Protein AF-A0A4U2ZVA0-F1 (afdb_monomer)

Radius of gyration: 19.08 Å; Cα contacts (8 Å, |Δi|>4): 22; chains: 1; bounding box: 45×22×50 Å

Mean predicted aligned error: 10.51 Å

Solvent-accessible surface area (backbone atoms only — not comparable to full-atom values): 5890 Å² total; per-residue (Å²): 118,66,69,58,51,53,55,62,50,47,57,58,50,50,55,52,51,53,52,43,48,75,72,65,54,61,65,68,58,57,52,52,51,52,52,54,53,52,46,56,65,53,48,52,59,53,54,52,49,53,52,50,50,55,53,50,40,57,73,44,46,89,80,36,90,64,58,68,68,69,50,64,58,62,52,50,53,50,50,54,55,51,52,52,51,50,53,53,51,52,54,52,50,48,49,68,79,51,64,81,85,124

Foldseek 3Di:
DLVVCVVVVVVVVLVVVVVVVVVPPDPVVSLVVVLVVLCVSLVVVLVVVVVVLVVVLVVCCVPDDPSCVPVVVVNVVVVVVSVVVSVVVSVVVCCVSDPPPD

Organism: Bacillus mycoides (NCBI:txid1405)

Structure (mmCIF, N/CA/C/O backbone):
data_AF-A0A4U2ZVA0-F1
#
_entry.id   AF-A0A4U2ZVA0-F1
#
loop_
_atom_site.group_PDB
_atom_site.id
_atom_site.type_symbol
_atom_site.label_atom_id
_atom_site.label_alt_id
_atom_site.label_comp_id
_atom_site.label_asym_id
_atom_site.label_entity_id
_atom_site.label_seq_id
_atom_site.pdbx_PDB_ins_code
_atom_site.Cartn_x
_atom_site.Cartn_y
_atom_site.Cartn_z
_atom_site.occupancy
_atom_site.B_iso_or_equiv
_atom_site.auth_seq_id
_atom_site.auth_comp_id
_atom_site.auth_asym_id
_atom_site.auth_atom_id
_atom_site.pdbx_PDB_model_num
ATOM 1 N N . CYS A 1 1 ? 10.510 -0.353 9.978 1.00 44.09 1 CYS A N 1
ATOM 2 C CA . CYS A 1 1 ? 9.866 0.600 10.916 1.00 44.09 1 CYS A CA 1
ATOM 3 C C . CYS A 1 1 ? 8.414 0.992 10.592 1.00 44.09 1 CYS A C 1
ATOM 5 O O . CYS A 1 1 ? 7.780 1.578 11.460 1.00 44.09 1 CYS A O 1
ATOM 7 N N . LEU A 1 2 ? 7.846 0.666 9.418 1.00 43.53 2 LEU A N 1
ATOM 8 C CA . LEU A 1 2 ? 6.453 1.026 9.090 1.00 43.53 2 LEU A CA 1
ATOM 9 C C . LEU A 1 2 ? 5.428 0.245 9.937 1.00 43.53 2 LEU A C 1
ATOM 11 O O . LEU A 1 2 ? 4.575 0.843 10.579 1.00 43.53 2 LEU A O 1
ATOM 15 N N . MET A 1 3 ? 5.592 -1.079 10.038 1.00 48.56 3 MET A N 1
ATOM 16 C CA . MET A 1 3 ? 4.725 -1.967 10.830 1.00 48.56 3 MET A CA 1
ATOM 17 C C . MET A 1 3 ? 4.631 -1.560 12.313 1.00 48.56 3 MET A C 1
ATOM 19 O O . MET A 1 3 ? 3.561 -1.633 12.908 1.00 48.56 3 MET A O 1
ATOM 23 N N . PHE A 1 4 ? 5.725 -1.053 12.893 1.00 43.62 4 PHE A N 1
ATOM 24 C CA . PHE A 1 4 ? 5.762 -0.599 14.287 1.00 43.62 4 PHE A CA 1
ATOM 25 C C . PHE A 1 4 ? 4.993 0.716 14.504 1.00 43.62 4 PHE A C 1
ATOM 27 O O . PHE A 1 4 ? 4.380 0.893 15.551 1.00 43.62 4 PHE A O 1
ATOM 34 N N . LYS A 1 5 ? 4.940 1.615 13.506 1.00 51.88 5 LYS A N 1
ATOM 35 C CA . LYS A 1 5 ? 4.059 2.798 13.537 1.00 51.88 5 LYS A CA 1
ATOM 36 C C . LYS A 1 5 ? 2.585 2.420 13.395 1.00 51.88 5 LYS A C 1
ATOM 38 O O . LYS A 1 5 ? 1.755 3.017 14.071 1.00 51.88 5 LYS A O 1
ATOM 43 N N . ILE A 1 6 ? 2.280 1.411 12.577 1.00 51.72 6 ILE A N 1
ATOM 44 C CA . ILE A 1 6 ? 0.915 0.891 12.430 1.00 51.72 6 ILE A CA 1
ATOM 45 C C . ILE A 1 6 ? 0.452 0.284 13.760 1.00 51.72 6 ILE A C 1
ATOM 47 O O . ILE A 1 6 ? -0.628 0.627 14.207 1.00 51.72 6 ILE A O 1
ATOM 51 N N . LEU A 1 7 ? 1.280 -0.513 14.451 1.00 51.78 7 LEU A N 1
ATOM 52 C CA . LEU A 1 7 ? 0.932 -1.078 15.767 1.00 51.78 7 LEU A CA 1
ATOM 53 C C . LEU A 1 7 ? 0.910 -0.041 16.907 1.00 51.78 7 LEU A C 1
ATOM 55 O O . LEU A 1 7 ? 0.009 -0.065 17.743 1.00 51.78 7 LEU A O 1
ATOM 59 N N . SER A 1 8 ? 1.892 0.863 16.965 1.00 50.22 8 SER A N 1
ATOM 60 C CA . SER A 1 8 ? 2.023 1.834 18.062 1.00 50.22 8 SER A CA 1
ATOM 61 C C . SER A 1 8 ? 0.998 2.977 17.967 1.00 50.22 8 SER A C 1
ATOM 63 O O . SER A 1 8 ? 0.508 3.440 18.997 1.00 50.22 8 SER A O 1
ATOM 65 N N . GLY A 1 9 ? 0.614 3.388 16.750 1.00 53.72 9 GLY A N 1
ATOM 66 C CA 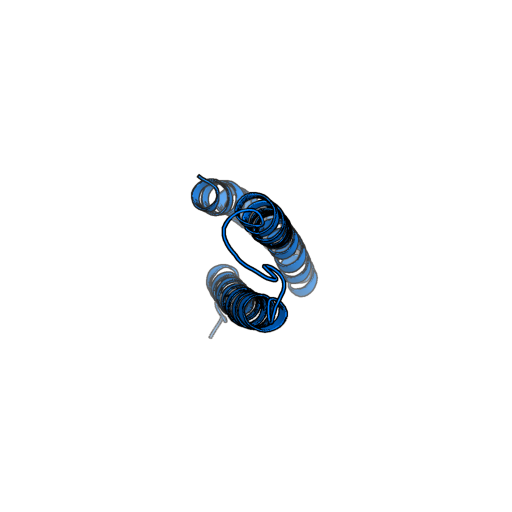. GLY A 1 9 ? -0.474 4.345 16.502 1.00 53.72 9 GLY A CA 1
ATOM 67 C C . GLY A 1 9 ? -1.863 3.719 16.658 1.00 53.72 9 GLY A C 1
ATOM 68 O O . GLY A 1 9 ? -2.696 4.260 17.385 1.00 53.72 9 GLY A O 1
ATOM 69 N N . ALA A 1 10 ? -2.068 2.517 16.100 1.00 54.06 10 ALA A N 1
ATOM 70 C CA . ALA A 1 10 ? -3.313 1.756 16.235 1.00 54.06 10 ALA A CA 1
ATOM 71 C C . ALA A 1 10 ? -3.739 1.567 17.691 1.00 54.06 10 ALA A C 1
ATOM 73 O O . ALA A 1 10 ? -4.917 1.686 18.000 1.00 54.06 10 ALA A O 1
ATOM 74 N N . SER A 1 11 ? -2.797 1.303 18.601 1.00 51.78 11 SER A N 1
ATOM 75 C CA . SER A 1 11 ? -3.112 1.070 20.014 1.00 51.78 11 SER A CA 1
ATOM 76 C C . SER A 1 11 ? -3.711 2.308 20.708 1.00 51.78 11 SER A C 1
ATOM 78 O O . SER A 1 11 ? -4.629 2.184 21.517 1.00 51.78 11 SER A O 1
ATOM 80 N N . LYS A 1 12 ? -3.279 3.526 20.339 1.00 53.34 12 LYS A N 1
ATOM 81 C CA . LYS A 1 12 ? -3.875 4.783 20.835 1.00 53.34 12 LYS A CA 1
ATOM 82 C C . LYS A 1 12 ? -5.252 5.054 20.226 1.00 53.34 12 LYS A C 1
ATOM 84 O O . LYS A 1 12 ? -6.160 5.476 20.946 1.00 53.34 12 LYS A O 1
ATOM 89 N N . ASP A 1 13 ? -5.429 4.777 18.936 1.00 56.94 13 ASP A N 1
ATOM 90 C CA . ASP A 1 13 ? -6.716 4.984 18.268 1.00 56.94 13 ASP A CA 1
ATOM 91 C C . ASP A 1 13 ? -7.757 3.933 18.659 1.00 56.94 13 ASP A C 1
ATOM 93 O O . ASP A 1 13 ? -8.931 4.272 18.783 1.00 56.94 13 ASP A O 1
ATOM 97 N N . ILE A 1 14 ? -7.352 2.699 18.980 1.00 60.81 14 ILE A N 1
ATOM 98 C CA . ILE A 1 14 ? -8.232 1.662 19.545 1.00 60.81 14 ILE A CA 1
ATOM 99 C C . ILE A 1 14 ? -8.855 2.139 20.862 1.00 60.81 14 ILE A C 1
ATOM 101 O O . ILE A 1 14 ? -10.069 2.023 21.031 1.00 60.81 14 ILE A O 1
ATOM 105 N N . ILE A 1 15 ? -8.071 2.740 21.764 1.00 57.69 15 ILE A N 1
ATOM 106 C CA . ILE A 1 15 ? -8.578 3.277 23.040 1.00 57.69 15 ILE A CA 1
ATOM 107 C C . ILE A 1 15 ? -9.576 4.419 22.784 1.00 57.69 15 ILE A C 1
ATOM 109 O O . ILE A 1 15 ? -10.644 4.469 23.396 1.00 57.69 15 ILE A O 1
ATOM 113 N N . ARG A 1 16 ? -9.289 5.312 21.828 1.00 61.34 16 ARG A N 1
ATOM 114 C CA . ARG A 1 16 ? -10.183 6.425 21.465 1.00 61.34 16 ARG A CA 1
ATOM 115 C C . ARG A 1 16 ? -11.480 5.949 20.815 1.00 61.34 16 ARG A C 1
ATOM 117 O O . ARG A 1 16 ? -12.556 6.450 21.134 1.00 61.34 16 ARG A O 1
ATOM 124 N N . TYR A 1 17 ? -11.394 4.954 19.943 1.00 61.06 17 TYR A N 1
ATOM 125 C CA . TYR A 1 17 ? -12.545 4.332 19.304 1.00 61.06 17 TYR A CA 1
ATOM 126 C C . TYR A 1 17 ? -13.397 3.531 20.299 1.00 61.06 17 TYR A C 1
ATOM 128 O O . TYR A 1 17 ? -14.624 3.592 20.230 1.00 61.06 17 TYR A O 1
ATOM 136 N N . GLN A 1 18 ? -12.790 2.875 21.291 1.00 61.06 18 GLN A N 1
ATOM 137 C CA . GLN A 1 18 ? -13.520 2.264 22.406 1.00 61.06 18 GLN A CA 1
ATOM 138 C C . GLN A 1 18 ? -14.240 3.306 23.275 1.00 61.06 18 GLN A C 1
ATOM 140 O O . GLN A 1 18 ? -15.379 3.067 23.677 1.00 61.06 18 GLN A O 1
ATOM 145 N N . MET A 1 19 ? -13.636 4.476 23.517 1.00 64.62 19 MET A N 1
ATOM 146 C CA . MET A 1 19 ? -14.311 5.590 24.199 1.00 64.62 19 MET A CA 1
ATOM 147 C C . MET A 1 19 ? -15.493 6.131 23.381 1.00 64.62 19 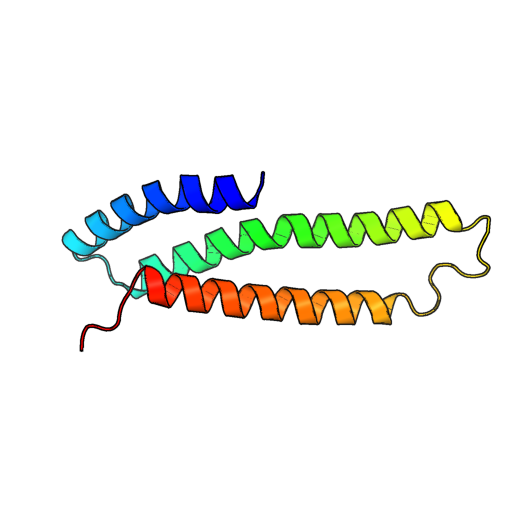MET A C 1
ATOM 149 O O . MET A 1 19 ? -16.583 6.281 23.922 1.00 64.62 19 MET A O 1
ATOM 153 N N . LEU A 1 20 ? -15.331 6.335 22.069 1.00 62.34 20 LEU A N 1
ATOM 154 C CA . LEU A 1 20 ? -16.425 6.755 21.177 1.00 62.34 20 LEU A CA 1
ATOM 155 C C . LEU A 1 20 ? -17.557 5.718 21.109 1.00 62.34 20 LEU A C 1
ATOM 157 O O . LEU A 1 20 ? -18.728 6.092 21.044 1.00 62.34 20 LEU A O 1
ATOM 161 N N . ARG A 1 21 ? -17.232 4.420 21.187 1.00 63.66 21 ARG A N 1
ATOM 162 C CA . ARG A 1 21 ? -18.231 3.347 21.284 1.00 63.66 21 ARG A CA 1
ATOM 163 C C . ARG A 1 21 ? -19.024 3.423 22.591 1.00 63.66 21 ARG A C 1
ATOM 165 O O . ARG A 1 21 ? -20.238 3.270 22.555 1.00 63.66 21 ARG A O 1
ATOM 172 N N . LYS A 1 22 ? -18.373 3.737 23.718 1.00 64.00 22 LYS A N 1
ATOM 173 C CA . LYS A 1 22 ? -19.051 3.979 25.009 1.00 64.00 22 LYS A CA 1
ATOM 174 C C . LYS A 1 22 ? -19.958 5.220 25.002 1.00 64.00 22 LYS A C 1
ATOM 176 O O . LYS A 1 22 ? -20.869 5.288 25.814 1.00 64.00 22 LYS A O 1
ATOM 181 N N . ILE A 1 23 ? -19.734 6.163 24.083 1.00 71.12 23 ILE A N 1
ATOM 182 C CA . ILE A 1 23 ? -20.541 7.387 23.902 1.00 71.12 23 ILE A CA 1
ATOM 183 C C . ILE A 1 23 ? -21.698 7.167 22.893 1.00 71.12 23 ILE A C 1
ATOM 185 O O . ILE A 1 23 ? -22.516 8.054 22.676 1.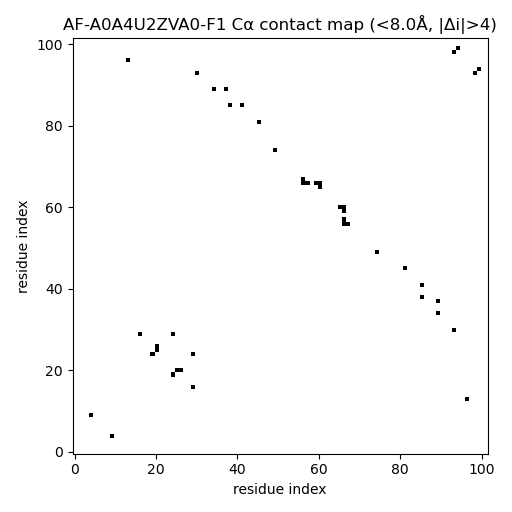00 71.12 23 ILE A O 1
ATOM 189 N N . GLY A 1 24 ? -21.818 5.973 22.293 1.00 67.44 24 GLY A N 1
ATOM 190 C CA . GLY A 1 24 ? -22.938 5.608 21.411 1.00 67.44 24 GLY A CA 1
ATOM 191 C C . GLY A 1 24 ? -22.720 5.897 19.921 1.00 67.44 24 GLY A C 1
ATOM 192 O O . GLY A 1 24 ? -23.670 5.866 19.138 1.00 67.44 24 GLY A O 1
ATOM 193 N N . VAL A 1 25 ? -21.483 6.166 19.487 1.00 68.56 25 VAL A N 1
ATOM 194 C CA . VAL A 1 25 ? -21.183 6.374 18.061 1.00 68.56 25 VAL A CA 1
ATOM 195 C C . VAL A 1 25 ? -21.388 5.074 17.274 1.00 68.56 25 VAL A C 1
ATOM 197 O O . VAL A 1 25 ? -20.896 4.010 17.656 1.00 68.56 25 VAL A O 1
ATOM 200 N N . ARG A 1 26 ? -22.087 5.170 16.133 1.00 66.19 26 ARG A N 1
ATOM 201 C CA . ARG A 1 26 ? -22.379 4.029 15.251 1.00 66.19 26 ARG A CA 1
ATOM 202 C C . ARG A 1 26 ? -21.103 3.323 14.799 1.00 66.19 26 ARG A C 1
ATOM 204 O O . ARG A 1 26 ? -20.213 3.921 14.194 1.00 66.19 26 ARG A O 1
ATOM 211 N N . TYR A 1 27 ? -21.093 2.012 15.010 1.00 64.31 27 TYR A N 1
ATOM 212 C CA . TYR A 1 27 ? -20.009 1.096 14.672 1.00 64.31 27 TYR A CA 1
ATOM 213 C C . TYR A 1 27 ? -19.499 1.236 13.216 1.00 64.31 27 TYR A C 1
ATOM 215 O O . TYR A 1 27 ? -18.294 1.234 12.946 1.00 64.31 27 TYR A O 1
ATOM 223 N N . GLU A 1 28 ? -20.403 1.444 12.264 1.00 65.31 28 GLU A N 1
ATOM 224 C CA . GLU A 1 28 ? -20.080 1.564 10.837 1.00 65.31 28 GLU A CA 1
ATOM 225 C C . GLU A 1 28 ? -19.153 2.751 10.528 1.00 65.31 28 GLU A C 1
ATOM 227 O O . GLU A 1 28 ? -18.262 2.635 9.684 1.00 65.31 28 GLU A O 1
ATOM 232 N N . LEU A 1 29 ? -19.309 3.875 11.239 1.00 65.06 29 LEU A N 1
ATOM 233 C CA . LEU A 1 29 ? -18.491 5.074 11.035 1.00 65.06 29 LEU A CA 1
ATOM 234 C C . LEU A 1 29 ? -17.057 4.869 11.526 1.00 65.06 29 LEU A C 1
ATOM 236 O O . LEU A 1 29 ? -16.115 5.249 10.832 1.00 65.06 29 LEU A O 1
ATOM 240 N N . LEU A 1 30 ? -16.888 4.204 12.673 1.00 64.69 30 LEU A N 1
ATOM 241 C CA . LEU A 1 30 ? -15.568 3.838 13.191 1.00 64.69 30 LEU A CA 1
ATOM 242 C C . LEU A 1 30 ? -14.828 2.924 12.210 1.00 64.69 30 LEU A C 1
ATOM 244 O O . LEU A 1 30 ? -13.672 3.159 11.861 1.00 64.69 30 LEU A O 1
ATOM 248 N N . THR A 1 31 ? -15.528 1.906 11.711 1.00 67.19 31 THR A N 1
ATOM 249 C CA . THR A 1 31 ? -14.963 0.924 10.778 1.00 67.19 31 THR A CA 1
ATOM 250 C C . THR A 1 31 ? -14.549 1.562 9.456 1.00 67.19 31 THR A C 1
ATOM 252 O O . THR A 1 31 ? -13.520 1.204 8.883 1.00 67.19 31 THR A O 1
ATOM 255 N N . LYS A 1 32 ? -15.341 2.523 8.966 1.00 71.00 32 LYS A N 1
ATOM 256 C CA . LYS A 1 32 ? -15.070 3.245 7.719 1.00 71.00 32 LYS A CA 1
ATOM 257 C C . LYS A 1 32 ? -13.836 4.139 7.834 1.00 71.00 32 LYS A C 1
ATOM 259 O O . LYS A 1 32 ? -13.038 4.182 6.898 1.00 71.00 32 LYS A O 1
ATOM 264 N N . SER A 1 33 ? -13.649 4.806 8.971 1.00 69.25 33 SER A N 1
ATOM 265 C CA . SER A 1 33 ? -12.455 5.620 9.224 1.00 69.25 33 SER A CA 1
ATOM 266 C C . SER A 1 33 ? -11.186 4.770 9.297 1.00 69.25 33 SER A C 1
ATOM 268 O O . SER A 1 33 ? -10.207 5.107 8.637 1.00 69.25 33 SER A O 1
ATOM 270 N N . ILE A 1 34 ? -11.233 3.617 9.976 1.00 69.06 34 ILE A N 1
ATOM 271 C CA . ILE A 1 34 ? -10.120 2.649 10.017 1.00 69.06 34 ILE A CA 1
ATOM 272 C C . ILE A 1 34 ? -9.760 2.155 8.609 1.00 69.06 34 ILE A C 1
ATOM 274 O O . ILE A 1 34 ? -8.588 2.103 8.245 1.00 69.06 34 ILE A O 1
ATOM 278 N N . TYR A 1 35 ? -10.766 1.831 7.789 1.00 71.38 35 TYR A N 1
ATOM 279 C CA . TYR A 1 35 ? -10.563 1.424 6.395 1.00 71.38 35 TYR A CA 1
ATOM 280 C C . TYR A 1 35 ? -9.802 2.484 5.596 1.00 71.38 35 TYR A C 1
ATOM 282 O O . TYR A 1 35 ? -8.889 2.154 4.841 1.00 71.38 35 TYR A O 1
ATOM 290 N N . LYS A 1 36 ? -10.190 3.752 5.765 1.00 74.56 36 LYS A N 1
ATOM 291 C CA . LYS A 1 36 ? -9.611 4.885 5.045 1.00 74.56 36 LYS A CA 1
ATOM 292 C C . LYS A 1 36 ? -8.172 5.136 5.485 1.00 74.56 36 LYS A C 1
ATOM 294 O O . LYS A 1 36 ? -7.304 5.321 4.640 1.00 74.56 36 LYS A O 1
ATOM 299 N N . GLU A 1 37 ? -7.915 5.090 6.785 1.00 72.56 37 GLU A N 1
ATOM 300 C CA . GLU A 1 37 ? -6.587 5.298 7.356 1.00 72.56 37 GLU A CA 1
ATOM 301 C C . GLU A 1 37 ? -5.605 4.192 6.953 1.00 72.56 37 GLU A C 1
ATOM 303 O O . GLU A 1 37 ? -4.528 4.483 6.430 1.00 72.56 37 GLU A O 1
ATOM 308 N N . LEU A 1 38 ? -6.011 2.922 7.070 1.00 74.06 38 LEU A N 1
ATOM 309 C CA . LEU A 1 38 ? -5.216 1.792 6.583 1.00 74.06 38 LEU A CA 1
ATOM 310 C C . LEU A 1 38 ? -4.973 1.891 5.074 1.00 74.06 38 LEU A C 1
ATOM 312 O O . LEU A 1 38 ? -3.859 1.651 4.622 1.00 74.06 38 LEU A O 1
ATOM 316 N N . LEU A 1 39 ? -5.971 2.296 4.284 1.00 77.00 39 LEU A N 1
ATOM 317 C CA . LEU A 1 39 ? -5.802 2.467 2.840 1.00 77.00 39 LEU A CA 1
ATOM 318 C C . LEU A 1 39 ? -4.702 3.483 2.520 1.00 77.00 39 LEU A C 1
ATOM 320 O O . LEU A 1 39 ? -3.839 3.180 1.704 1.00 77.00 39 LEU A O 1
ATOM 324 N N . PHE A 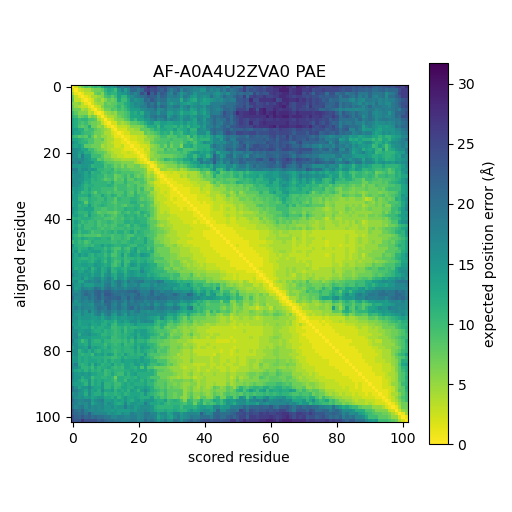1 40 ? -4.671 4.642 3.185 1.00 78.31 40 PHE A N 1
ATOM 325 C CA . PHE A 1 40 ? -3.606 5.631 2.974 1.00 78.31 40 PHE A CA 1
ATOM 326 C C . PHE A 1 40 ? -2.217 5.085 3.317 1.00 78.31 40 PHE A C 1
ATOM 328 O O . PHE A 1 40 ? -1.263 5.329 2.577 1.00 78.31 40 PHE A O 1
ATOM 335 N N . ILE A 1 41 ? -2.105 4.306 4.394 1.00 77.69 41 ILE A N 1
ATOM 336 C CA . ILE A 1 41 ? -0.836 3.700 4.818 1.00 77.69 41 ILE A CA 1
ATOM 337 C C . ILE A 1 41 ? -0.317 2.695 3.781 1.00 77.69 41 ILE A C 1
ATOM 339 O O . ILE A 1 41 ? 0.889 2.623 3.561 1.00 77.69 41 ILE A O 1
ATOM 343 N N . PHE A 1 42 ? -1.207 1.942 3.135 1.00 77.75 42 PHE A N 1
ATOM 344 C CA . PHE A 1 42 ? -0.859 0.986 2.079 1.00 77.75 42 PHE A CA 1
ATOM 345 C C . PHE A 1 42 ? -0.700 1.651 0.697 1.00 77.75 42 PHE A C 1
ATOM 347 O O . PHE A 1 42 ? 0.074 1.195 -0.138 1.00 77.75 42 PHE A O 1
ATOM 354 N N . LEU A 1 43 ? -1.363 2.774 0.432 1.00 83.62 43 LEU A N 1
ATOM 355 C CA . LEU A 1 43 ? -1.269 3.446 -0.865 1.00 83.62 43 LEU A CA 1
ATOM 356 C C . LEU A 1 43 ? 0.130 4.030 -1.120 1.00 83.62 43 LEU A C 1
ATOM 358 O O . LEU A 1 43 ? 0.665 3.906 -2.220 1.00 83.62 43 LEU A O 1
ATOM 362 N N . PHE A 1 44 ? 0.748 4.627 -0.098 1.00 85.69 44 PHE A N 1
ATOM 363 C CA . PHE A 1 44 ? 2.076 5.239 -0.215 1.00 85.69 44 PHE A CA 1
ATOM 364 C C . PHE A 1 44 ? 3.170 4.244 -0.652 1.00 85.69 44 PHE A C 1
ATOM 366 O O . PHE A 1 44 ? 3.836 4.502 -1.657 1.00 85.69 44 PHE A O 1
ATOM 373 N N . PRO A 1 45 ? 3.363 3.098 0.032 1.00 85.56 45 PRO A N 1
ATOM 374 C CA . PRO A 1 45 ? 4.340 2.094 -0.381 1.00 85.56 45 PRO A CA 1
ATOM 375 C C . PRO A 1 45 ? 4.070 1.520 -1.773 1.00 85.56 45 PRO A C 1
ATOM 377 O O . PRO A 1 45 ? 5.024 1.222 -2.487 1.00 85.56 45 PRO A O 1
ATOM 380 N N . ALA A 1 46 ? 2.803 1.386 -2.180 1.00 85.94 46 ALA A N 1
ATOM 381 C CA . ALA A 1 46 ? 2.459 0.912 -3.519 1.00 85.94 46 ALA A CA 1
ATOM 382 C C . ALA A 1 46 ? 2.958 1.873 -4.609 1.00 85.94 46 ALA A C 1
ATOM 384 O O . ALA A 1 46 ? 3.598 1.436 -5.565 1.00 85.94 46 ALA A O 1
ATOM 385 N N . ILE A 1 47 ? 2.737 3.181 -4.436 1.00 90.75 47 ILE A N 1
ATOM 386 C CA . ILE A 1 47 ? 3.225 4.211 -5.367 1.00 90.75 47 ILE A CA 1
ATOM 387 C C . ILE A 1 47 ? 4.755 4.200 -5.416 1.00 90.75 47 ILE A C 1
ATOM 389 O O . ILE A 1 47 ? 5.337 4.166 -6.498 1.00 90.75 47 ILE A O 1
ATOM 393 N N . VAL A 1 48 ? 5.411 4.176 -4.251 1.00 93.12 48 VAL A N 1
ATOM 394 C CA . VAL A 1 48 ? 6.880 4.136 -4.169 1.00 93.12 48 VAL A CA 1
ATOM 395 C C . VAL A 1 48 ? 7.436 2.888 -4.854 1.00 93.12 48 VAL A C 1
ATOM 397 O O . VAL A 1 48 ? 8.410 2.994 -5.591 1.00 93.12 48 VAL A O 1
ATOM 400 N N . GLY A 1 49 ? 6.807 1.725 -4.669 1.00 90.38 49 GLY A N 1
ATOM 401 C CA . GLY A 1 49 ? 7.206 0.478 -5.321 1.00 90.38 49 GLY A CA 1
ATOM 402 C C . GLY A 1 49 ? 7.119 0.550 -6.846 1.00 90.38 49 GLY A C 1
ATOM 403 O O . GLY A 1 49 ? 8.067 0.167 -7.527 1.00 90.38 49 GLY A O 1
ATOM 404 N N . ILE A 1 50 ? 6.029 1.100 -7.391 1.00 89.81 50 ILE A N 1
ATOM 405 C CA . ILE A 1 50 ? 5.863 1.278 -8.844 1.00 89.81 50 ILE A CA 1
ATOM 406 C C . ILE A 1 50 ? 6.938 2.221 -9.394 1.00 89.81 50 ILE A C 1
ATOM 408 O O . ILE A 1 50 ? 7.611 1.884 -10.368 1.00 89.81 50 ILE A O 1
ATOM 412 N N . THR A 1 51 ? 7.151 3.369 -8.746 1.00 92.56 51 THR A N 1
ATOM 413 C CA . THR A 1 51 ? 8.201 4.319 -9.139 1.00 92.56 51 THR A CA 1
ATOM 414 C C . THR A 1 51 ? 9.582 3.675 -9.078 1.00 92.56 51 THR A C 1
ATOM 416 O O . THR A 1 51 ? 10.379 3.848 -9.996 1.00 92.56 51 THR A O 1
ATOM 419 N N . HIS A 1 52 ? 9.859 2.885 -8.040 1.00 91.56 52 HIS A N 1
ATOM 420 C CA . HIS A 1 52 ? 11.129 2.182 -7.887 1.00 91.56 52 HIS A CA 1
ATOM 421 C C . HIS A 1 52 ? 11.379 1.188 -9.029 1.00 91.56 52 HIS A C 1
ATOM 423 O O . HIS A 1 52 ? 12.494 1.111 -9.537 1.00 91.56 52 HIS A O 1
ATOM 429 N N . VAL A 1 53 ? 10.356 0.447 -9.470 1.00 88.75 53 VAL A N 1
ATOM 430 C CA . VAL A 1 53 ? 10.475 -0.466 -10.620 1.00 88.75 53 VAL A CA 1
ATOM 431 C C . VAL A 1 53 ? 10.741 0.313 -11.909 1.00 88.75 53 VAL A C 1
ATOM 433 O O . VAL A 1 53 ? 11.644 -0.053 -12.653 1.00 88.75 53 VAL A O 1
ATOM 436 N N . LEU A 1 54 ? 10.019 1.408 -12.160 1.00 89.12 54 LEU A N 1
ATOM 437 C CA . LEU A 1 54 ? 10.213 2.230 -13.362 1.00 89.12 54 LEU A CA 1
ATOM 438 C C . LEU A 1 54 ? 11.619 2.840 -13.431 1.00 89.12 54 LEU A C 1
ATOM 440 O O . LEU A 1 54 ? 12.281 2.751 -14.463 1.00 89.12 54 LEU A O 1
ATOM 444 N N . VAL A 1 55 ? 12.091 3.421 -12.325 1.00 90.25 55 VAL A N 1
ATOM 445 C CA . VAL A 1 55 ? 13.445 3.987 -12.231 1.00 90.25 55 VAL A CA 1
ATOM 446 C C . VAL A 1 55 ? 14.497 2.888 -12.366 1.00 90.25 55 VAL A C 1
ATOM 448 O O . VAL A 1 55 ? 15.458 3.061 -13.110 1.00 90.25 55 VAL A O 1
ATOM 451 N N . GLY A 1 56 ? 14.290 1.736 -11.721 1.00 88.12 56 GLY A N 1
ATOM 452 C CA . GLY A 1 56 ? 15.177 0.582 -11.846 1.00 88.12 56 GLY A CA 1
ATOM 453 C C . GLY A 1 56 ? 15.328 0.133 -13.298 1.00 88.12 56 GLY A C 1
ATOM 454 O O . GLY A 1 56 ? 16.447 0.035 -13.790 1.00 88.12 56 GLY A O 1
ATOM 455 N N . MET A 1 57 ? 14.222 -0.056 -14.023 1.00 86.69 57 MET A N 1
ATOM 456 C CA . MET A 1 57 ? 14.267 -0.463 -15.435 1.00 86.69 57 MET A CA 1
ATOM 457 C C . MET A 1 57 ? 14.944 0.580 -16.332 1.00 86.69 57 MET A C 1
ATOM 459 O O . MET A 1 57 ? 15.642 0.205 -17.272 1.00 86.69 57 MET A O 1
ATOM 463 N N . ASN A 1 58 ? 14.786 1.873 -16.033 1.00 85.88 58 ASN A N 1
ATOM 464 C CA . ASN A 1 58 ? 15.505 2.938 -16.732 1.00 85.88 58 ASN A CA 1
ATOM 465 C C . ASN A 1 58 ? 17.025 2.820 -16.525 1.00 85.88 58 ASN A C 1
ATOM 467 O O . ASN A 1 58 ? 17.778 2.873 -17.489 1.00 85.88 58 ASN A O 1
ATOM 471 N N . MET A 1 59 ? 17.480 2.552 -15.297 1.00 86.31 59 MET A N 1
ATOM 472 C CA . MET A 1 59 ? 18.909 2.391 -15.000 1.00 86.31 59 MET A CA 1
ATOM 473 C C . MET A 1 59 ? 19.556 1.191 -15.704 1.00 86.31 59 MET A C 1
ATOM 475 O O . MET A 1 59 ? 20.749 1.235 -15.979 1.00 86.31 59 MET A O 1
ATOM 479 N N . PHE A 1 60 ? 18.801 0.133 -16.012 1.00 83.00 60 PHE A N 1
ATOM 480 C CA . PHE A 1 60 ? 19.308 -1.052 -16.720 1.00 83.00 60 PHE A CA 1
ATOM 481 C C . PHE A 1 60 ? 19.139 -0.984 -18.245 1.00 83.00 60 PHE A C 1
ATOM 483 O O . PHE A 1 60 ? 19.471 -1.949 -18.938 1.00 83.00 60 PHE A O 1
ATOM 490 N N . SER A 1 61 ? 18.680 0.145 -18.799 1.00 81.06 61 SER A N 1
ATOM 491 C CA . SER A 1 61 ? 18.469 0.293 -20.247 1.00 81.06 61 SER A CA 1
ATOM 492 C C . SER A 1 61 ? 19.753 0.206 -21.075 1.00 81.06 61 SER A C 1
ATOM 494 O O . SER A 1 61 ? 19.676 0.038 -22.285 1.00 81.06 61 SER A O 1
ATOM 496 N N . PHE A 1 62 ? 20.927 0.337 -20.448 1.00 81.56 62 PHE A N 1
ATOM 497 C CA . PHE A 1 62 ? 22.221 0.170 -21.117 1.00 81.56 62 PHE A CA 1
ATOM 498 C C . PHE A 1 62 ? 22.621 -1.302 -21.309 1.00 81.56 62 PHE A C 1
ATOM 500 O O . PHE A 1 62 ? 23.529 -1.584 -22.084 1.00 81.56 62 PHE A O 1
ATOM 507 N N . LEU A 1 63 ? 21.986 -2.227 -20.579 1.00 80.06 63 LEU A N 1
ATOM 508 C CA . LEU A 1 63 ? 22.342 -3.649 -20.551 1.00 80.06 63 LEU A CA 1
ATOM 509 C C . LEU A 1 63 ? 21.252 -4.545 -21.163 1.00 80.06 63 LEU A C 1
ATOM 511 O O . LEU A 1 63 ? 21.538 -5.669 -21.563 1.00 80.06 63 LEU A O 1
ATOM 515 N N . ILE A 1 64 ? 20.005 -4.066 -21.211 1.00 80.31 64 ILE A N 1
ATOM 516 C CA . ILE A 1 64 ? 18.837 -4.821 -21.677 1.00 80.31 64 ILE A CA 1
ATOM 517 C C . ILE A 1 64 ? 18.233 -4.117 -22.892 1.00 80.31 64 ILE A C 1
ATOM 519 O O . ILE A 1 64 ? 17.750 -2.990 -22.778 1.00 80.31 64 ILE A O 1
ATOM 523 N N . ASP A 1 65 ? 18.181 -4.811 -24.029 1.00 71.62 65 ASP A N 1
ATOM 524 C CA . ASP A 1 65 ? 17.376 -4.386 -25.172 1.00 71.62 65 ASP A CA 1
ATOM 525 C C . ASP A 1 65 ? 15.889 -4.418 -24.795 1.00 71.62 65 ASP A C 1
ATOM 527 O O . ASP A 1 65 ? 15.330 -5.462 -24.457 1.00 71.62 65 ASP A O 1
ATOM 531 N N . ASN A 1 66 ? 15.229 -3.259 -24.869 1.00 76.19 66 ASN A N 1
ATOM 532 C CA . ASN A 1 66 ? 13.804 -3.090 -24.561 1.00 76.19 66 ASN A CA 1
ATOM 533 C C . ASN A 1 66 ? 13.418 -3.402 -23.089 1.00 76.19 66 ASN A C 1
ATOM 535 O O . ASN A 1 66 ? 12.615 -4.299 -22.814 1.00 76.19 66 ASN A O 1
ATOM 539 N N . PRO A 1 67 ? 13.898 -2.609 -22.110 1.00 75.44 67 PRO A N 1
ATOM 540 C CA . PRO A 1 67 ? 13.666 -2.857 -20.681 1.00 75.44 67 PRO A CA 1
ATOM 541 C C . PRO A 1 67 ? 12.182 -2.799 -20.277 1.00 75.44 67 PRO A C 1
ATOM 543 O O . PRO A 1 67 ? 11.785 -3.367 -19.269 1.00 75.44 67 PRO A O 1
ATOM 546 N N . TYR A 1 68 ? 11.314 -2.161 -21.061 1.00 80.88 68 TYR A N 1
ATOM 547 C CA . TYR A 1 68 ? 9.880 -2.095 -20.756 1.00 80.88 68 TYR A CA 1
ATOM 548 C C . TYR A 1 68 ? 9.066 -3.239 -21.379 1.00 80.88 68 TYR A C 1
ATOM 550 O O . TYR A 1 68 ? 7.842 -3.294 -21.203 1.00 80.88 68 TYR A O 1
ATOM 558 N N . PHE A 1 69 ? 9.709 -4.175 -22.086 1.00 82.50 69 PHE A N 1
ATOM 559 C CA . PHE A 1 69 ? 9.010 -5.300 -22.692 1.00 82.50 69 PHE A CA 1
ATOM 560 C C . PHE A 1 69 ? 8.340 -6.158 -21.614 1.00 82.50 69 PHE A C 1
ATOM 562 O O . PHE A 1 69 ? 8.978 -6.702 -20.717 1.00 82.50 69 PHE A O 1
ATOM 569 N N . ARG A 1 70 ? 7.014 -6.285 -21.713 1.00 84.19 70 ARG A N 1
ATOM 570 C CA . ARG A 1 70 ? 6.181 -7.084 -20.803 1.00 84.19 70 ARG A CA 1
ATOM 571 C C . ARG A 1 70 ? 6.151 -6.605 -19.334 1.00 84.19 70 ARG A C 1
ATOM 573 O O . ARG A 1 70 ? 5.729 -7.368 -18.470 1.00 84.19 70 ARG A O 1
ATOM 580 N N . ILE A 1 71 ? 6.464 -5.335 -19.046 1.00 86.00 71 ILE A N 1
ATOM 581 C CA . ILE A 1 71 ? 6.431 -4.768 -17.675 1.00 86.00 71 ILE A CA 1
ATOM 582 C C . ILE A 1 71 ? 5.047 -4.836 -16.997 1.00 86.00 71 ILE A C 1
ATOM 584 O O . ILE A 1 71 ? 4.938 -4.884 -15.776 1.00 86.00 71 ILE A O 1
ATOM 588 N N . TRP A 1 72 ? 3.972 -4.904 -17.783 1.00 85.38 72 TRP A N 1
ATOM 589 C CA . TRP A 1 72 ? 2.608 -5.085 -17.279 1.00 85.38 72 TRP A CA 1
ATOM 590 C C . TRP A 1 72 ? 2.426 -6.377 -16.463 1.00 85.38 72 TRP A C 1
ATOM 592 O O . TRP A 1 72 ? 1.661 -6.376 -15.504 1.00 85.38 72 TRP A O 1
ATOM 602 N N . LEU A 1 73 ? 3.150 -7.456 -16.782 1.00 89.69 73 LEU A N 1
ATOM 603 C CA . LEU A 1 73 ? 3.029 -8.743 -16.091 1.00 89.69 73 LEU A CA 1
ATOM 604 C C . LEU A 1 73 ? 3.453 -8.659 -14.605 1.00 89.69 73 LEU A C 1
ATOM 606 O O . LEU A 1 73 ? 2.627 -8.981 -13.747 1.00 89.69 73 LEU A O 1
ATOM 610 N N . PRO A 1 74 ? 4.670 -8.189 -14.251 1.00 89.19 74 PRO A N 1
ATOM 611 C CA . PRO A 1 74 ? 5.051 -8.007 -12.851 1.00 89.19 74 PRO A CA 1
ATOM 612 C C . PRO A 1 74 ? 4.215 -6.935 -12.141 1.00 89.19 74 PRO A C 1
ATOM 614 O O . PRO A 1 74 ? 3.922 -7.100 -10.959 1.00 89.19 74 PRO A O 1
ATOM 617 N N . ILE A 1 75 ? 3.770 -5.883 -12.842 1.00 89.12 75 ILE A N 1
ATOM 618 C CA . ILE A 1 75 ? 2.879 -4.863 -12.263 1.00 89.12 75 ILE A CA 1
ATOM 619 C C . ILE A 1 75 ? 1.536 -5.481 -11.849 1.00 89.12 75 ILE A C 1
ATOM 621 O O . ILE A 1 75 ? 1.065 -5.230 -10.741 1.00 89.12 75 ILE A O 1
ATOM 625 N N . ILE A 1 76 ? 0.931 -6.316 -12.700 1.00 92.12 76 ILE A N 1
ATOM 626 C CA . ILE A 1 76 ? -0.336 -6.996 -12.395 1.00 92.12 76 ILE A CA 1
ATOM 627 C C . ILE A 1 76 ? -0.164 -7.955 -11.217 1.00 92.12 76 ILE A C 1
ATOM 629 O O . ILE A 1 76 ? -0.967 -7.920 -10.287 1.00 92.12 76 ILE A O 1
ATOM 633 N N . ILE A 1 77 ? 0.889 -8.777 -11.219 1.00 92.50 77 ILE A N 1
ATOM 634 C CA . ILE A 1 77 ? 1.161 -9.726 -10.128 1.00 92.50 77 ILE A CA 1
ATOM 635 C C . ILE A 1 77 ? 1.351 -8.980 -8.803 1.00 92.50 77 ILE A C 1
ATOM 637 O O . ILE A 1 77 ? 0.749 -9.350 -7.794 1.00 92.50 77 ILE A O 1
ATOM 641 N N . PHE A 1 78 ? 2.135 -7.899 -8.815 1.00 90.44 78 PHE A N 1
ATOM 642 C CA . PHE A 1 78 ? 2.321 -7.035 -7.655 1.00 90.44 78 PHE A CA 1
ATOM 643 C C . PHE A 1 78 ? 0.983 -6.489 -7.153 1.00 90.44 78 PHE A C 1
ATOM 645 O O . PHE A 1 78 ? 0.675 -6.627 -5.972 1.00 90.44 78 PHE A O 1
ATOM 652 N N . LEU A 1 79 ? 0.160 -5.933 -8.044 1.00 90.25 79 LEU A N 1
ATOM 653 C CA . LEU A 1 79 ? -1.126 -5.339 -7.687 1.00 90.25 79 LEU A CA 1
ATOM 654 C C . LEU A 1 79 ? -2.083 -6.374 -7.080 1.00 90.25 79 LEU A C 1
ATOM 656 O O . LEU A 1 79 ? -2.695 -6.100 -6.048 1.00 90.25 79 LEU A O 1
ATOM 660 N N . VAL A 1 80 ? -2.170 -7.577 -7.656 1.00 93.94 80 VAL A N 1
ATOM 661 C CA . VAL A 1 80 ? -3.017 -8.669 -7.143 1.00 93.94 80 VAL A CA 1
ATOM 662 C C . VAL A 1 80 ?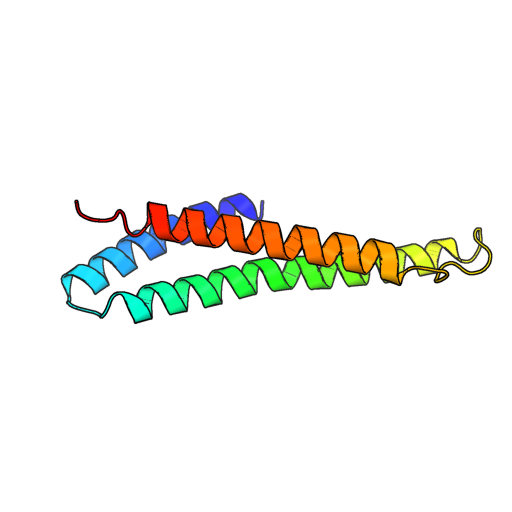 -2.600 -9.075 -5.731 1.00 93.94 80 VAL A C 1
ATOM 664 O O . VAL A 1 80 ? -3.441 -9.113 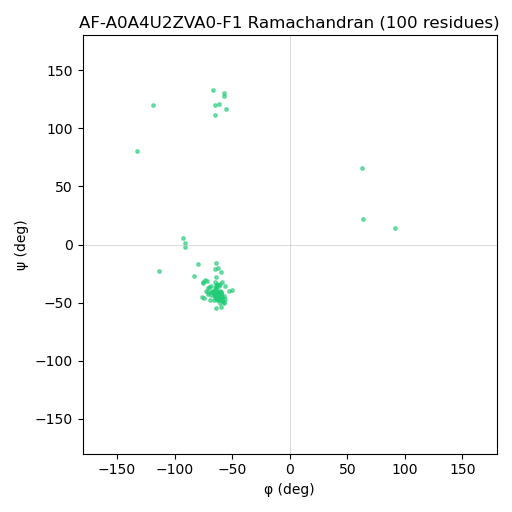-4.830 1.00 93.94 80 VAL A O 1
ATOM 667 N N . ILE A 1 81 ? -1.309 -9.334 -5.509 1.00 91.44 81 ILE A N 1
ATOM 668 C CA . ILE A 1 81 ? -0.791 -9.728 -4.190 1.00 91.44 81 ILE A CA 1
ATOM 669 C C . ILE A 1 81 ? -1.007 -8.602 -3.173 1.00 91.44 81 ILE A C 1
ATOM 671 O O . ILE A 1 81 ? -1.427 -8.855 -2.043 1.00 91.44 81 ILE A O 1
ATOM 675 N N . TYR A 1 82 ? -0.768 -7.354 -3.575 1.00 86.12 82 TYR A N 1
ATOM 676 C CA . TYR A 1 82 ? -0.900 -6.191 -2.704 1.00 86.12 82 TYR A CA 1
ATOM 677 C C . TYR A 1 82 ? -2.349 -5.964 -2.255 1.00 86.12 82 TYR A C 1
ATOM 679 O O . TYR A 1 82 ? -2.615 -5.756 -1.069 1.00 86.12 82 TYR A O 1
ATOM 687 N N . VAL A 1 83 ? -3.303 -6.069 -3.184 1.00 86.62 83 VAL A N 1
ATOM 688 C CA . VAL A 1 83 ? -4.742 -5.977 -2.890 1.00 86.62 83 VAL A CA 1
ATOM 689 C C . VAL A 1 83 ? -5.189 -7.126 -1.989 1.00 86.62 83 VAL A C 1
ATOM 691 O O . VAL A 1 83 ? -5.932 -6.901 -1.031 1.00 86.62 83 V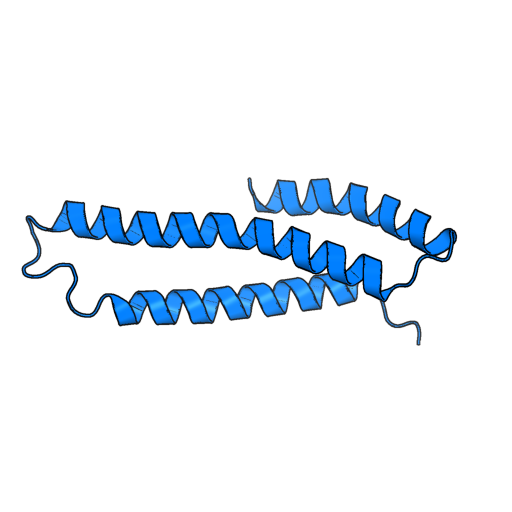AL A O 1
ATOM 694 N N . PHE A 1 84 ? -4.716 -8.347 -2.242 1.00 90.75 84 PHE A N 1
ATOM 695 C CA . PHE A 1 84 ? -5.040 -9.502 -1.407 1.00 90.75 84 PHE A CA 1
ATOM 696 C C . PHE A 1 84 ? -4.532 -9.324 0.032 1.00 90.75 84 PHE A C 1
ATOM 698 O O . PHE A 1 84 ? -5.280 -9.524 0.993 1.00 90.75 84 PHE A O 1
ATOM 705 N N . TYR A 1 85 ? -3.294 -8.855 0.192 1.00 84.25 85 TYR A N 1
ATOM 706 C CA . TYR A 1 85 ? -2.704 -8.556 1.496 1.00 84.25 85 TYR A CA 1
ATOM 707 C C . TYR A 1 85 ? -3.463 -7.452 2.246 1.00 84.25 85 TYR A C 1
ATOM 709 O O . TYR A 1 85 ? -3.705 -7.565 3.453 1.00 84.25 85 TYR A O 1
ATOM 717 N N . TYR A 1 86 ? -3.896 -6.405 1.536 1.00 81.06 86 TYR A N 1
ATOM 718 C CA . TYR A 1 86 ? -4.763 -5.367 2.093 1.00 81.06 86 TYR A CA 1
ATOM 719 C C . TYR A 1 86 ? -6.078 -5.961 2.610 1.00 81.06 86 TYR A C 1
ATOM 721 O O . TYR A 1 86 ? -6.465 -5.704 3.751 1.00 81.06 86 TYR A O 1
ATOM 729 N N . PHE A 1 87 ? -6.738 -6.809 1.817 1.00 83.00 87 PHE A N 1
ATOM 730 C CA . PHE A 1 87 ? -8.009 -7.420 2.206 1.00 83.00 87 PHE A CA 1
ATOM 731 C C . PHE A 1 87 ? -7.869 -8.271 3.473 1.00 83.00 87 PHE A C 1
ATOM 733 O O . PHE A 1 87 ? -8.662 -8.118 4.403 1.00 83.00 87 PHE A O 1
ATOM 740 N N . ILE A 1 88 ? -6.826 -9.105 3.554 1.00 83.19 88 ILE A N 1
ATOM 741 C CA . ILE A 1 88 ? -6.523 -9.904 4.752 1.00 83.19 88 ILE A CA 1
ATOM 742 C C . ILE A 1 88 ? -6.302 -9.001 5.962 1.00 83.19 88 ILE A C 1
ATOM 744 O O . ILE A 1 88 ? -6.893 -9.228 7.018 1.00 83.19 88 ILE A O 1
ATOM 748 N N . THR A 1 89 ? -5.480 -7.963 5.806 1.00 77.06 89 THR A N 1
ATOM 749 C CA . THR A 1 89 ? -5.128 -7.053 6.901 1.00 77.06 89 THR A CA 1
ATOM 750 C C . THR A 1 89 ? -6.369 -6.374 7.460 1.00 77.06 89 THR A C 1
ATOM 752 O O . THR A 1 89 ? -6.553 -6.324 8.674 1.00 77.06 89 THR A O 1
ATOM 755 N N . VAL A 1 90 ? -7.269 -5.906 6.595 1.00 73.88 90 VAL A N 1
ATOM 756 C CA . VAL A 1 90 ? -8.485 -5.237 7.056 1.00 73.88 90 VAL A CA 1
ATOM 757 C C . VAL A 1 90 ? -9.477 -6.209 7.699 1.00 73.88 90 VAL A C 1
ATOM 759 O O . VAL A 1 90 ? -10.103 -5.860 8.700 1.00 73.88 90 VAL A O 1
ATOM 762 N N . GLN A 1 91 ? -9.607 -7.435 7.186 1.00 77.25 91 GLN A N 1
ATOM 763 C CA . GLN A 1 91 ? -10.439 -8.465 7.823 1.00 77.25 91 GLN A CA 1
ATOM 764 C C . GLN A 1 91 ? -9.921 -8.822 9.221 1.00 77.25 91 GLN A C 1
ATOM 766 O O . GLN A 1 91 ? -10.696 -8.908 10.175 1.00 77.25 91 GLN A O 1
ATOM 771 N N . LEU A 1 92 ? -8.603 -8.965 9.363 1.00 73.19 92 LEU A N 1
ATOM 772 C CA . LEU A 1 92 ? -7.952 -9.232 10.641 1.00 73.19 92 LEU A CA 1
ATOM 773 C C . LEU A 1 92 ? -8.157 -8.067 11.619 1.00 73.19 92 LEU A C 1
ATOM 775 O O . LEU A 1 92 ? -8.534 -8.284 12.768 1.00 73.19 92 LEU A O 1
ATOM 779 N N . TYR A 1 93 ? -8.008 -6.830 11.144 1.00 69.25 93 TYR A N 1
ATOM 780 C CA . TYR A 1 93 ? -8.214 -5.629 11.953 1.00 69.25 93 TYR A CA 1
ATOM 781 C C . TYR A 1 93 ? -9.672 -5.477 12.408 1.00 69.25 93 TYR A C 1
ATOM 783 O O . TYR A 1 93 ? -9.928 -5.204 13.579 1.00 69.25 93 TYR A O 1
ATOM 791 N N . LYS A 1 94 ? -10.643 -5.737 11.520 1.00 68.19 94 LYS A N 1
ATOM 792 C CA . LYS A 1 94 ? -12.072 -5.806 11.869 1.00 68.19 94 LYS A CA 1
ATOM 793 C C . LYS A 1 94 ? -12.335 -6.833 12.967 1.00 68.19 94 LYS A C 1
ATOM 795 O O . LYS A 1 94 ? -13.021 -6.514 13.931 1.00 68.19 94 LYS A O 1
ATOM 800 N N . LYS A 1 95 ? -11.766 -8.037 12.840 1.00 67.00 95 LYS A N 1
ATOM 801 C CA . LYS A 1 95 ? -11.931 -9.124 13.816 1.00 67.00 95 LYS A CA 1
ATOM 802 C C . LYS A 1 95 ? -11.340 -8.780 15.187 1.00 67.00 95 LYS A C 1
ATOM 804 O O . LYS A 1 95 ? -11.922 -9.157 16.196 1.00 67.00 95 LYS A O 1
ATOM 809 N N . ILE A 1 96 ? -10.204 -8.082 15.222 1.00 66.19 96 ILE A N 1
ATOM 810 C CA . ILE A 1 96 ? -9.532 -7.683 16.469 1.00 66.19 96 ILE A CA 1
ATOM 811 C C . ILE A 1 96 ? -10.277 -6.540 17.160 1.00 66.19 96 ILE A C 1
ATOM 813 O O . ILE A 1 96 ? -10.487 -6.588 18.368 1.00 66.19 96 ILE A O 1
ATOM 817 N N . VAL A 1 97 ? -10.671 -5.506 16.413 1.00 62.22 97 VAL A N 1
ATOM 818 C CA . VAL A 1 97 ? -11.307 -4.320 17.004 1.00 62.22 97 VAL A CA 1
ATOM 819 C C . VAL A 1 97 ? -12.753 -4.615 17.402 1.00 62.22 97 VAL A C 1
ATOM 821 O O . VAL A 1 97 ? -13.226 -4.065 18.396 1.00 62.22 97 VAL A O 1
ATOM 824 N N . LEU A 1 98 ? -13.446 -5.489 16.662 1.00 62.00 98 LEU A N 1
ATOM 825 C CA . LEU A 1 98 ? -14.847 -5.849 16.893 1.00 62.00 98 LEU A CA 1
ATOM 826 C C . LEU A 1 98 ? -15.037 -7.360 16.867 1.00 62.00 98 LEU A C 1
ATOM 828 O O . LEU A 1 98 ? -15.491 -7.921 15.862 1.00 62.00 98 LEU A O 1
ATOM 832 N N . PRO A 1 99 ? -14.710 -8.030 17.981 1.00 57.78 99 PRO A N 1
ATOM 833 C CA . PRO A 1 99 ? -15.154 -9.395 18.175 1.00 57.78 99 PRO A CA 1
ATOM 834 C C . PRO A 1 99 ? -16.685 -9.421 18.082 1.00 57.78 99 PRO A C 1
ATOM 836 O O . PRO A 1 99 ? -17.364 -8.591 18.688 1.00 57.78 99 PRO A O 1
ATOM 839 N N . LYS A 1 100 ? -17.227 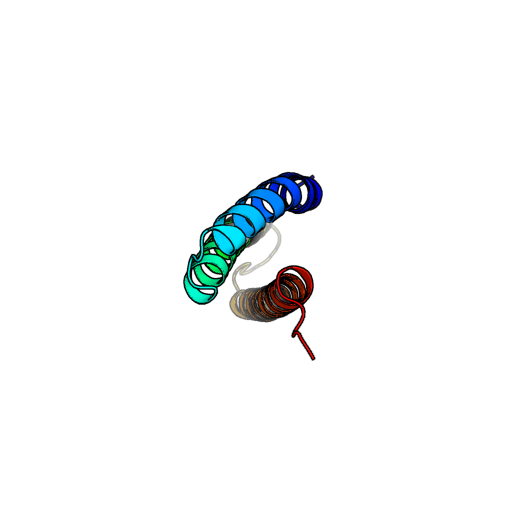-10.345 17.279 1.00 49.69 100 LYS A N 1
ATOM 840 C CA . LYS A 1 100 ? -18.655 -10.676 17.321 1.00 49.69 100 LYS A CA 1
ATOM 841 C C . LYS A 1 100 ? -18.977 -11.060 18.764 1.00 49.69 100 LYS A C 1
ATOM 843 O O . LYS A 1 100 ? -18.410 -12.032 19.257 1.00 49.69 100 LYS A O 1
ATOM 848 N N . GLU A 1 101 ? -19.839 -10.292 19.418 1.00 55.94 101 GLU A N 1
ATOM 849 C CA . GLU A 1 101 ? -20.521 -10.759 20.620 1.00 55.94 101 GLU A CA 1
ATOM 850 C C . GLU A 1 101 ? -21.413 -11.922 20.167 1.00 55.94 101 GLU A C 1
ATOM 852 O O . GLU A 1 101 ? -22.286 -11.746 19.312 1.00 55.94 101 GLU A O 1
ATOM 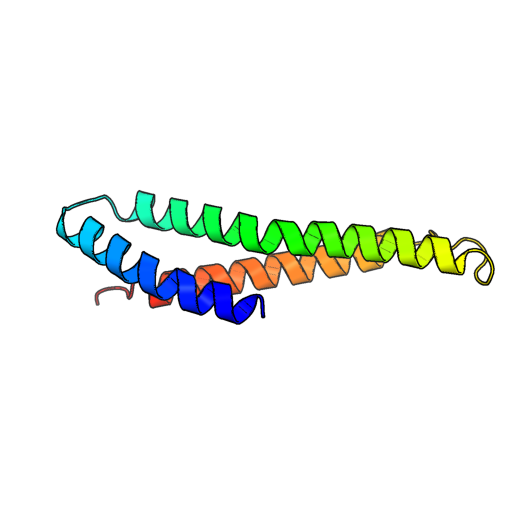857 N N . VAL A 1 102 ? -21.045 -13.126 20.609 1.00 46.84 102 VAL A N 1
ATOM 858 C CA . VAL A 1 102 ? -21.866 -14.341 20.531 1.00 46.84 102 VAL A CA 1
ATOM 859 C C . VAL A 1 102 ? -22.887 -14.315 21.650 1.00 46.84 102 VAL A C 1
ATOM 861 O O . VAL A 1 102 ? -22.493 -13.921 22.770 1.00 46.84 102 VAL A O 1
#

pLDDT: mean 73.5, std 13.94, range [43.53, 93.94]

InterPro domains:
  IPR052536 ABC-4 Integral Membrane [PTHR46795] (1-97)

Secondary structure (DSSP, 8-state):
-HHHHHHHHHHHHHHHHHHHHHTT--HHHHHHHHHHHHHHHHHHHHHHHHHHHHHHHHHTTTTSSSTTTTTHHHHHHHHHHHHHHHHHHHHHHHHHHS----

Sequence (102 aa):
CLMFKILSGASKDIIRYQMLRKIGVRYELLTKSIYKELLFIFLFPAIVGITHVLVGMNMFSFLIDNPYFRIWLPIIIFLVIYVFYYFITVQLYKKIVLPKEV